Protein AF-A0A8C3U644-F1 (afdb_monomer_lite)

Secondary structure (DSSP, 8-state):
--HHHHHHHHHHHHHHHHHHHHHTHHHHHHHHHHHHHHTTSSSPPPTTTTHHHHHHHHHHHHHHHTT----------TTGGGS--------------TT--THHHHHHHHHH----------

Organism: Catharus ustulatus (NCBI:txid91951)

InterPro domains:
  IPR034595 NADH dehydrogenase [ubiquinone] 1 alpha subcomplex assembly factor 8 [PTHR34561] (7-67)

Foldseek 3Di:
DDVVVVVVVVVVVVVCVVVLCVQLVVLVVLLVVQQCVQVPDPDDRDPCSSVPSVVSSVVSSVCSVVPDPDDDDDDDDPPCVPVPDPPDDDPPPPPPPPPDDDPVVVVCCVVPVDDDDPPPDD

Structure (mmCIF, N/CA/C/O backbone):
data_AF-A0A8C3U644-F1
#
_entry.id   AF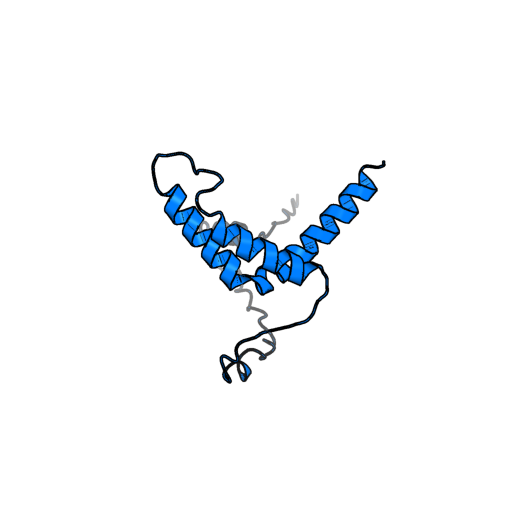-A0A8C3U644-F1
#
loop_
_atom_site.group_PDB
_atom_site.id
_atom_site.type_symbol
_atom_site.label_atom_id
_atom_site.label_alt_id
_atom_site.label_comp_id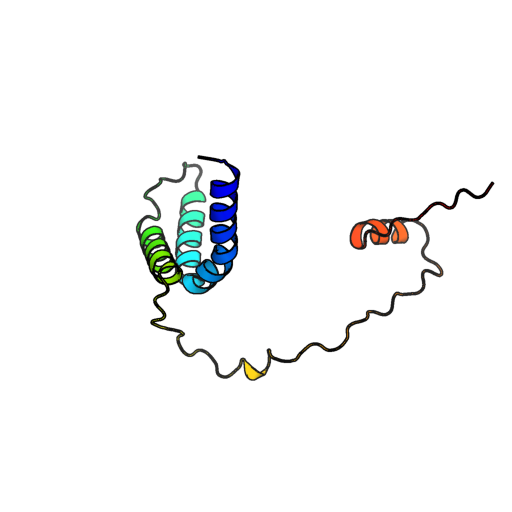
_atom_site.label_asym_id
_atom_site.label_entity_id
_atom_site.label_seq_id
_atom_site.pdbx_PDB_ins_code
_atom_site.Cartn_x
_atom_site.Cartn_y
_atom_site.Cartn_z
_atom_site.occupancy
_atom_site.B_iso_or_equiv
_atom_site.auth_seq_id
_atom_site.auth_comp_id
_atom_site.auth_asym_id
_atom_site.auth_atom_id
_atom_site.pdbx_PDB_model_num
ATOM 1 N N . MET A 1 1 ? 24.283 18.537 -3.659 1.00 54.62 1 MET A N 1
ATOM 2 C CA . MET A 1 1 ? 23.604 17.704 -4.685 1.00 54.62 1 MET A CA 1
ATOM 3 C C . MET A 1 1 ? 22.451 18.505 -5.274 1.00 54.62 1 MET A C 1
ATOM 5 O O . MET A 1 1 ? 21.667 19.041 -4.505 1.00 54.62 1 MET A O 1
ATOM 9 N N . SER A 1 2 ? 22.351 18.648 -6.598 1.00 74.75 2 SER A N 1
ATOM 10 C CA . SER A 1 2 ? 21.281 19.443 -7.219 1.00 74.75 2 SER A CA 1
ATOM 11 C C . SER A 1 2 ? 19.921 18.736 -7.106 1.00 74.75 2 SER A C 1
ATOM 13 O O . SER A 1 2 ? 19.795 17.544 -7.404 1.00 74.75 2 SER A O 1
ATOM 15 N N . GLY A 1 3 ? 18.881 19.471 -6.697 1.00 79.69 3 GLY A N 1
ATOM 16 C CA . GLY A 1 3 ? 17.524 18.929 -6.520 1.00 79.69 3 GLY A CA 1
ATOM 17 C C . GLY A 1 3 ? 16.939 18.296 -7.790 1.00 79.69 3 GLY A C 1
ATOM 18 O O . GLY A 1 3 ? 16.208 17.311 -7.712 1.00 79.69 3 GLY A O 1
ATOM 19 N N . ARG A 1 4 ? 17.353 18.773 -8.975 1.00 81.50 4 ARG A N 1
ATOM 20 C CA . ARG A 1 4 ? 16.973 18.208 -10.284 1.00 81.50 4 ARG A CA 1
ATOM 21 C C . ARG A 1 4 ? 17.331 16.724 -10.425 1.00 81.50 4 ARG A C 1
ATOM 23 O O . ARG A 1 4 ? 16.495 15.938 -10.861 1.00 81.50 4 ARG A O 1
ATOM 30 N N . GLY A 1 5 ? 18.532 16.313 -10.009 1.00 85.25 5 GLY A N 1
ATOM 31 C CA . GLY A 1 5 ? 18.955 14.909 -10.100 1.00 85.25 5 GLY A CA 1
ATOM 32 C C . GLY A 1 5 ? 18.186 13.984 -9.149 1.00 85.25 5 GLY A C 1
ATOM 33 O O . GLY A 1 5 ? 17.912 12.832 -9.483 1.00 85.25 5 GLY A O 1
ATOM 34 N N . VAL A 1 6 ? 17.796 14.488 -7.975 1.00 89.56 6 VAL A N 1
ATOM 35 C CA . VAL A 1 6 ? 16.956 13.754 -7.013 1.00 89.56 6 VAL A CA 1
ATOM 36 C C . VAL A 1 6 ? 15.538 13.581 -7.563 1.00 89.56 6 VAL A C 1
ATOM 38 O O . VAL A 1 6 ? 15.001 12.472 -7.528 1.00 89.56 6 VAL A O 1
ATOM 41 N N . TRP A 1 7 ? 14.968 14.642 -8.141 1.00 89.31 7 TRP A N 1
ATOM 42 C CA . TRP A 1 7 ? 13.610 14.635 -8.685 1.00 89.31 7 TRP A CA 1
ATOM 43 C C . TRP A 1 7 ? 13.446 13.670 -9.865 1.00 89.31 7 TRP A C 1
ATOM 45 O O . TRP A 1 7 ? 12.497 12.887 -9.893 1.00 89.31 7 TRP A O 1
ATOM 55 N N . LEU A 1 8 ? 14.404 13.643 -10.800 1.00 92.38 8 LEU A N 1
ATOM 56 C CA . LEU A 1 8 ? 14.368 12.710 -11.932 1.00 92.38 8 LEU A CA 1
ATOM 57 C C . LEU A 1 8 ? 14.397 11.243 -11.473 1.00 92.38 8 LEU A C 1
ATOM 59 O O . LEU A 1 8 ? 13.639 10.419 -11.989 1.00 92.38 8 LEU A O 1
ATOM 63 N N . ARG A 1 9 ? 15.210 10.916 -10.458 1.00 88.31 9 ARG A N 1
ATOM 64 C CA . ARG A 1 9 ? 15.259 9.560 -9.883 1.00 88.31 9 ARG A CA 1
ATOM 65 C C . ARG A 1 9 ? 13.968 9.189 -9.157 1.00 88.31 9 ARG A C 1
ATOM 67 O O . ARG A 1 9 ? 13.487 8.071 -9.328 1.00 88.31 9 ARG A O 1
ATOM 74 N N . ALA A 1 10 ? 13.398 10.105 -8.376 1.00 89.19 10 ALA A N 1
ATOM 75 C CA . ALA A 1 10 ? 12.114 9.886 -7.713 1.00 89.19 10 ALA A CA 1
ATOM 76 C C . ALA A 1 10 ? 10.998 9.636 -8.740 1.00 89.19 10 ALA A C 1
ATOM 78 O O . ALA A 1 10 ? 10.267 8.652 -8.635 1.00 89.19 10 ALA A O 1
ATOM 79 N N . ARG A 1 11 ? 10.937 10.454 -9.799 1.00 90.69 11 ARG A N 1
ATOM 80 C CA . ARG A 1 11 ? 9.966 10.298 -10.888 1.00 90.69 11 ARG A CA 1
ATOM 81 C C . ARG A 1 11 ? 10.119 8.963 -11.616 1.00 90.69 11 ARG A C 1
ATOM 83 O O . ARG A 1 11 ? 9.116 8.319 -11.909 1.00 90.69 11 ARG A O 1
ATOM 90 N N . ALA A 1 12 ? 11.347 8.515 -11.876 1.00 89.69 12 ALA A N 1
ATOM 91 C CA . ALA A 1 12 ? 11.587 7.212 -12.496 1.00 89.69 12 ALA A CA 1
ATOM 92 C C . ALA A 1 12 ? 11.062 6.044 -11.638 1.00 89.69 12 ALA A C 1
ATOM 94 O O . ALA A 1 12 ? 10.481 5.106 -12.180 1.00 89.69 12 ALA A O 1
ATOM 95 N N . ARG A 1 13 ? 11.211 6.113 -10.307 1.00 87.19 13 ARG A N 1
ATOM 96 C CA . ARG A 1 13 ? 10.653 5.110 -9.379 1.00 87.19 13 ARG A CA 1
ATOM 97 C C . ARG A 1 13 ? 9.126 5.130 -9.383 1.00 87.19 13 ARG A C 1
ATOM 99 O O . ARG A 1 13 ? 8.512 4.080 -9.539 1.00 87.19 13 ARG A O 1
ATOM 106 N N . LEU A 1 14 ? 8.522 6.319 -9.306 1.00 88.75 14 LEU A N 1
ATOM 107 C CA . LEU A 1 14 ? 7.064 6.482 -9.342 1.00 88.75 14 LEU A CA 1
ATOM 108 C C . LEU A 1 14 ? 6.444 5.933 -10.634 1.00 88.75 14 LEU A C 1
ATOM 110 O O . LEU A 1 14 ? 5.370 5.349 -10.586 1.00 88.75 14 LEU A O 1
ATOM 114 N N . ARG A 1 15 ? 7.131 6.041 -11.781 1.00 90.12 15 ARG A N 1
ATOM 115 C CA . ARG A 1 15 ? 6.650 5.459 -13.050 1.00 90.12 15 ARG A CA 1
ATOM 116 C C . ARG A 1 15 ? 6.634 3.927 -13.065 1.00 90.12 15 ARG A C 1
ATOM 118 O O . ARG A 1 15 ? 5.865 3.357 -13.826 1.00 90.12 15 ARG A O 1
ATOM 125 N N . ARG A 1 16 ? 7.473 3.264 -12.263 1.00 88.81 16 ARG A N 1
ATOM 126 C CA . ARG A 1 16 ? 7.544 1.790 -12.176 1.00 88.81 16 ARG A CA 1
ATOM 127 C C . ARG A 1 16 ? 6.589 1.211 -11.136 1.00 88.81 16 ARG A C 1
ATOM 129 O O . ARG A 1 16 ? 6.236 0.040 -11.220 1.00 88.81 16 ARG A O 1
ATOM 136 N N . PHE A 1 17 ? 6.168 2.032 -10.178 1.00 90.06 17 PHE A N 1
ATOM 137 C CA . PHE A 1 17 ? 5.337 1.610 -9.057 1.00 90.06 17 PHE A CA 1
ATOM 138 C C . PHE A 1 17 ? 4.018 0.933 -9.472 1.00 90.06 17 PHE A C 1
ATOM 140 O O . PHE A 1 17 ? 3.750 -0.132 -8.927 1.00 90.06 17 PHE A O 1
ATOM 147 N N . PRO A 1 18 ? 3.232 1.437 -10.450 1.00 92.31 18 PRO A N 1
ATOM 148 C CA . PRO A 1 18 ? 1.974 0.787 -10.828 1.00 92.31 18 PRO A CA 1
ATOM 149 C C . PRO A 1 18 ? 2.166 -0.643 -11.346 1.00 92.31 18 PRO A C 1
ATOM 151 O O . PRO A 1 18 ? 1.398 -1.530 -10.994 1.00 92.31 18 PRO A O 1
ATOM 154 N N . ALA A 1 19 ? 3.219 -0.882 -12.134 1.00 91.88 19 ALA A N 1
ATOM 155 C CA . ALA A 1 19 ? 3.531 -2.212 -12.652 1.00 91.88 19 ALA A CA 1
ATOM 156 C C . ALA A 1 19 ? 3.994 -3.165 -11.538 1.00 91.88 19 ALA A C 1
ATOM 158 O O . ALA A 1 19 ? 3.558 -4.311 -11.485 1.00 91.88 19 ALA A O 1
ATOM 159 N N . ALA A 1 20 ? 4.837 -2.683 -10.619 1.00 91.38 20 ALA A N 1
ATOM 160 C CA . ALA A 1 20 ? 5.270 -3.469 -9.465 1.00 91.38 20 ALA A CA 1
ATOM 161 C C . ALA A 1 20 ? 4.107 -3.783 -8.506 1.00 91.38 20 ALA A C 1
ATOM 163 O O . ALA A 1 20 ? 4.015 -4.896 -8.001 1.00 91.38 20 ALA A O 1
ATOM 164 N N . LEU A 1 21 ? 3.193 -2.831 -8.297 1.00 94.12 21 LEU A N 1
ATOM 165 C CA . LEU A 1 21 ? 1.995 -3.033 -7.485 1.00 94.12 21 LEU A CA 1
ATOM 166 C C . LEU A 1 21 ? 1.052 -4.059 -8.123 1.00 94.12 21 LEU A C 1
ATOM 168 O O . LEU A 1 21 ? 0.549 -4.925 -7.418 1.00 94.12 21 LEU A O 1
ATOM 172 N N . ALA A 1 22 ? 0.853 -3.999 -9.444 1.00 94.50 22 ALA A N 1
ATOM 173 C CA . ALA A 1 22 ? 0.044 -4.979 -10.168 1.00 94.50 22 ALA A CA 1
ATOM 174 C C . ALA A 1 22 ? 0.615 -6.404 -10.051 1.00 94.50 22 ALA A C 1
ATOM 176 O O . ALA A 1 22 ? -0.142 -7.347 -9.845 1.00 94.50 22 ALA A O 1
ATOM 177 N N . ALA A 1 23 ? 1.943 -6.560 -10.108 1.00 94.88 23 ALA A N 1
ATOM 178 C CA . ALA A 1 23 ? 2.607 -7.852 -9.907 1.00 94.88 23 ALA A CA 1
ATOM 179 C C . ALA A 1 23 ? 2.483 -8.394 -8.467 1.00 94.88 23 ALA A C 1
ATOM 181 O O . ALA A 1 23 ? 2.601 -9.596 -8.256 1.00 94.88 23 ALA A O 1
ATOM 182 N N . CYS A 1 24 ? 2.240 -7.519 -7.489 1.00 97.19 24 CYS A N 1
ATOM 183 C CA . CYS A 1 24 ? 2.100 -7.842 -6.067 1.00 97.19 24 CYS A CA 1
ATOM 184 C C . CYS A 1 24 ? 0.657 -7.672 -5.562 1.00 97.19 24 CYS A C 1
ATOM 186 O O . CYS A 1 24 ? 0.441 -7.375 -4.383 1.00 97.19 24 CYS A O 1
ATOM 188 N N . GLY A 1 25 ? -0.327 -7.795 -6.462 1.00 96.56 25 GLY A N 1
ATOM 189 C CA . GLY A 1 25 ? -1.727 -7.467 -6.192 1.00 96.56 25 GLY A CA 1
ATOM 190 C C . GLY A 1 25 ? -2.326 -8.243 -5.019 1.00 96.56 25 GLY A C 1
ATOM 191 O O . GLY A 1 25 ? -3.016 -7.652 -4.190 1.00 96.56 25 GLY A O 1
ATOM 192 N N . ASP A 1 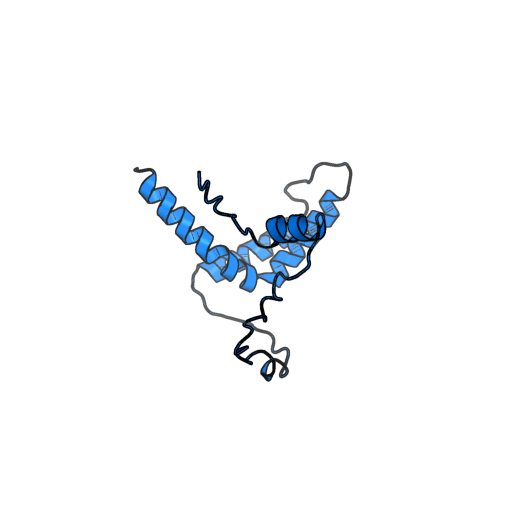26 ? -2.004 -9.529 -4.890 1.00 97.44 26 ASP A N 1
ATOM 193 C CA . ASP A 1 26 ? -2.542 -10.384 -3.826 1.00 97.44 26 ASP A CA 1
ATOM 194 C C . ASP A 1 26 ? -2.049 -9.954 -2.440 1.00 97.44 26 ASP A C 1
ATOM 196 O O . ASP A 1 26 ? -2.841 -9.781 -1.507 1.00 97.44 26 ASP A O 1
ATOM 200 N N . GLN A 1 27 ? -0.742 -9.711 -2.312 1.00 97.94 27 GLN A N 1
ATOM 201 C CA . GLN A 1 27 ? -0.120 -9.238 -1.076 1.00 97.94 27 GLN A CA 1
ATOM 202 C C . GLN A 1 27 ? -0.598 -7.821 -0.736 1.00 97.94 27 GLN A C 1
ATOM 204 O O . GLN A 1 27 ? -0.846 -7.510 0.429 1.00 97.94 27 GLN A O 1
ATOM 209 N N . ALA A 1 28 ? -0.778 -6.966 -1.749 1.00 97.31 28 ALA A N 1
ATOM 210 C CA . ALA A 1 28 ? -1.290 -5.612 -1.567 1.00 97.31 28 ALA A CA 1
ATOM 211 C C . ALA A 1 28 ? -2.739 -5.625 -1.064 1.00 97.31 28 ALA A C 1
ATOM 213 O O . ALA A 1 28 ? -3.083 -4.881 -0.144 1.00 97.31 28 ALA A O 1
ATOM 214 N N . ALA A 1 29 ? -3.576 -6.500 -1.625 1.00 97.94 29 ALA A N 1
ATOM 215 C CA . ALA A 1 29 ? -4.957 -6.669 -1.200 1.00 97.94 29 ALA A CA 1
ATOM 216 C C . ALA A 1 29 ? -5.050 -7.235 0.226 1.00 97.94 29 ALA A C 1
ATOM 218 O O . ALA A 1 29 ? -5.881 -6.772 1.005 1.00 97.94 29 ALA A O 1
ATOM 219 N N . ALA A 1 30 ? -4.196 -8.198 0.592 1.00 98.12 30 ALA A N 1
ATOM 220 C CA . ALA A 1 30 ? -4.131 -8.728 1.955 1.00 98.12 30 ALA A CA 1
ATOM 221 C C . ALA A 1 30 ? -3.770 -7.638 2.976 1.00 98.12 30 ALA A C 1
ATOM 223 O O . ALA A 1 30 ? -4.507 -7.440 3.943 1.00 98.12 30 ALA A O 1
ATOM 224 N N . TYR A 1 31 ? -2.712 -6.867 2.707 1.00 97.62 31 TYR A N 1
ATOM 225 C CA . TYR A 1 31 ? -2.314 -5.747 3.560 1.00 97.62 31 TYR A CA 1
ATOM 226 C C . TYR A 1 31 ? -3.417 -4.687 3.675 1.00 97.62 31 TYR A C 1
ATOM 228 O O . TYR A 1 31 ? -3.759 -4.267 4.779 1.00 97.62 31 TYR A O 1
ATOM 236 N N . GLY A 1 32 ? -4.037 -4.305 2.552 1.00 96.38 32 GLY A N 1
ATOM 237 C CA . GLY A 1 32 ? -5.142 -3.345 2.539 1.00 96.38 32 GLY A CA 1
ATOM 238 C C . GLY A 1 32 ? -6.354 -3.806 3.353 1.00 96.38 32 GLY A C 1
ATOM 239 O O . GLY A 1 32 ? -6.938 -3.000 4.075 1.00 96.38 32 GLY A O 1
ATOM 240 N N . ARG A 1 33 ? -6.703 -5.101 3.299 1.00 97.88 33 ARG A N 1
ATOM 241 C CA . ARG A 1 33 ? -7.776 -5.676 4.129 1.00 97.88 33 ARG A CA 1
ATOM 242 C C . ARG A 1 33 ? -7.443 -5.617 5.616 1.00 97.88 33 ARG A C 1
ATOM 244 O O . ARG A 1 33 ? -8.304 -5.207 6.389 1.00 97.88 33 ARG A O 1
ATOM 251 N N . CYS A 1 34 ? -6.219 -5.980 6.007 1.00 97.38 34 CYS A N 1
ATOM 252 C CA . CYS A 1 34 ? -5.798 -5.880 7.404 1.00 97.38 34 CYS A CA 1
ATOM 253 C C . CYS A 1 34 ? -5.871 -4.429 7.899 1.00 97.38 34 CYS A C 1
ATOM 255 O O . CYS A 1 34 ? -6.484 -4.162 8.928 1.00 97.38 34 CYS A O 1
ATOM 257 N N . VAL A 1 35 ? -5.323 -3.477 7.134 1.00 96.25 35 VAL A N 1
ATOM 258 C CA . VAL A 1 35 ? -5.333 -2.052 7.502 1.00 96.25 35 VAL A CA 1
ATOM 259 C C . VAL A 1 35 ? -6.758 -1.522 7.624 1.00 96.25 35 VAL A C 1
ATOM 261 O O . VAL A 1 35 ? -7.068 -0.847 8.600 1.00 96.25 35 VAL A O 1
ATOM 264 N N . ALA A 1 36 ? -7.636 -1.848 6.672 1.00 95.50 36 ALA A N 1
ATOM 265 C CA . ALA A 1 36 ? -9.035 -1.434 6.721 1.00 95.50 36 ALA A CA 1
ATOM 266 C C . ALA A 1 36 ? -9.758 -1.998 7.955 1.00 95.50 36 ALA A C 1
ATOM 268 O O . ALA A 1 36 ? -10.504 -1.272 8.606 1.00 95.50 36 ALA A O 1
ATOM 269 N N . ALA A 1 37 ? -9.509 -3.265 8.305 1.00 94.25 37 ALA A N 1
ATOM 270 C CA . ALA A 1 37 ? -10.076 -3.883 9.500 1.00 94.25 37 ALA A CA 1
ATOM 271 C C . ALA A 1 37 ? -9.522 -3.258 10.792 1.00 94.25 37 ALA A C 1
ATOM 273 O O . ALA A 1 37 ? -10.284 -2.947 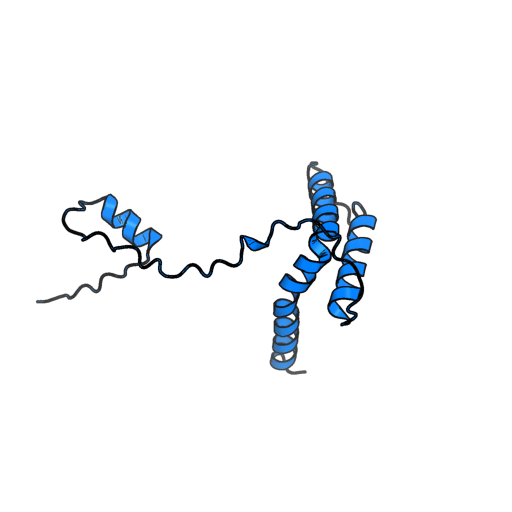11.704 1.00 94.25 37 ALA A O 1
ATOM 274 N N . ALA A 1 38 ? -8.211 -3.023 10.861 1.00 91.81 38 ALA A N 1
ATOM 275 C CA . ALA A 1 38 ? -7.550 -2.444 12.027 1.00 91.81 38 ALA A CA 1
ATOM 276 C C . ALA A 1 38 ? -7.903 -0.959 12.239 1.00 91.81 38 ALA A C 1
ATOM 278 O O . ALA A 1 38 ? -7.950 -0.499 13.377 1.00 91.81 38 ALA A O 1
ATOM 279 N N . ALA A 1 39 ? -8.191 -0.224 11.162 1.00 92.44 39 ALA A N 1
ATOM 280 C CA . ALA A 1 39 ? -8.612 1.176 11.200 1.00 92.44 39 ALA A CA 1
ATOM 281 C C . ALA A 1 39 ? -10.135 1.367 11.362 1.00 92.44 39 ALA A C 1
ATOM 283 O O . ALA A 1 39 ? -10.598 2.502 11.428 1.00 92.44 39 ALA A O 1
ATOM 284 N N . ALA A 1 40 ? -10.929 0.291 11.417 1.00 90.31 40 ALA A N 1
ATOM 285 C CA . ALA A 1 40 ? -12.385 0.385 11.568 1.00 90.31 40 ALA A CA 1
ATOM 286 C C . ALA A 1 40 ? -12.828 0.825 12.979 1.00 90.31 40 ALA A C 1
ATOM 288 O O . ALA A 1 40 ? -13.989 1.181 13.183 1.00 90.31 40 ALA A O 1
ATOM 289 N N . GLY A 1 41 ? -11.926 0.770 13.964 1.00 86.06 41 GLY A N 1
ATOM 290 C CA . GLY A 1 41 ? -12.193 1.175 15.341 1.00 86.06 41 GLY A CA 1
ATOM 291 C C . GLY A 1 41 ? -11.896 2.655 15.620 1.00 86.06 41 GLY A C 1
ATOM 292 O O . GLY A 1 41 ? -11.245 3.325 14.827 1.00 86.06 41 GLY A O 1
ATOM 293 N N . PRO A 1 42 ? -12.313 3.172 16.792 1.00 83.25 42 PRO A N 1
ATOM 294 C CA . PRO A 1 42 ? -11.989 4.534 17.232 1.00 83.25 42 PRO A CA 1
ATOM 295 C C . PRO A 1 42 ? -10.525 4.694 17.681 1.00 83.25 42 PRO A C 1
ATOM 297 O O . PRO A 1 42 ? -10.091 5.801 17.992 1.00 83.25 42 PRO A O 1
ATOM 300 N N . ALA A 1 43 ? -9.784 3.589 17.786 1.00 84.44 43 ALA A N 1
ATOM 301 C CA . ALA A 1 43 ? -8.390 3.583 18.193 1.00 84.44 43 ALA A CA 1
ATOM 302 C C . ALA A 1 43 ? -7.469 3.883 17.003 1.00 84.44 43 ALA A C 1
ATOM 304 O O . ALA A 1 43 ? -7.709 3.431 15.887 1.00 84.44 43 ALA A O 1
ATOM 305 N N . GLU A 1 44 ? -6.383 4.606 17.274 1.00 87.50 44 GLU A N 1
ATOM 306 C CA . GLU A 1 44 ? -5.339 4.883 16.288 1.00 87.50 44 GLU A CA 1
ATOM 307 C C . GLU A 1 44 ? -4.701 3.583 15.775 1.00 87.50 44 GLU A C 1
ATOM 309 O O . GLU A 1 44 ? -4.416 2.660 16.551 1.00 87.50 44 GLU A O 1
ATOM 314 N N . LEU A 1 45 ? -4.422 3.531 14.470 1.00 91.19 45 LEU A N 1
ATOM 315 C CA . LEU A 1 45 ? -3.816 2.364 13.845 1.00 91.19 45 LEU A CA 1
ATOM 316 C C . LEU A 1 45 ? -2.393 2.159 14.379 1.00 91.19 45 LEU A C 1
ATOM 318 O O . LEU A 1 45 ? -1.488 2.976 14.192 1.00 91.19 45 LEU A O 1
ATOM 322 N N . ARG A 1 46 ? -2.161 1.016 15.025 1.00 90.44 46 ARG A N 1
ATOM 323 C CA . ARG A 1 46 ? -0.827 0.646 15.506 1.00 90.44 46 ARG A CA 1
ATOM 324 C C . ARG A 1 46 ? 0.053 0.226 14.328 1.00 90.44 46 ARG A C 1
ATOM 326 O O . ARG A 1 46 ? -0.364 -0.545 13.469 1.00 90.44 46 ARG A O 1
ATOM 333 N N . ARG A 1 47 ? 1.301 0.708 14.309 1.00 87.12 47 ARG A N 1
ATOM 334 C CA . ARG A 1 47 ? 2.281 0.467 13.230 1.00 87.12 47 ARG A CA 1
ATOM 335 C C . ARG A 1 47 ? 2.494 -1.020 12.924 1.00 87.12 47 ARG A C 1
ATOM 337 O O . ARG A 1 47 ? 2.799 -1.385 11.796 1.00 87.12 47 ARG A O 1
ATOM 344 N N . ASP A 1 48 ? 2.410 -1.851 13.946 1.00 93.31 48 ASP A N 1
ATOM 345 C CA . ASP A 1 48 ? 2.694 -3.281 13.945 1.00 93.31 48 ASP A CA 1
ATOM 346 C C . ASP A 1 48 ? 1.446 -4.162 13.782 1.00 93.31 48 ASP A C 1
ATOM 348 O O . ASP A 1 48 ? 1.591 -5.373 13.659 1.00 93.31 48 ASP A O 1
ATOM 352 N N . ALA A 1 49 ? 0.243 -3.580 13.697 1.00 94.19 49 ALA A N 1
ATOM 353 C CA . ALA A 1 49 ? -1.012 -4.335 13.601 1.00 94.19 49 ALA A CA 1
ATOM 354 C C . ALA A 1 49 ? -1.109 -5.239 12.357 1.00 94.19 49 ALA A C 1
ATOM 356 O O . ALA A 1 49 ? -1.728 -6.292 12.426 1.00 94.19 49 ALA A O 1
ATOM 357 N N . CYS A 1 50 ? -0.490 -4.838 11.243 1.00 96.62 50 CYS A N 1
ATOM 358 C CA . CYS A 1 50 ? -0.500 -5.563 9.963 1.00 96.62 50 CYS A CA 1
ATOM 359 C C . CYS A 1 50 ? 0.925 -5.874 9.489 1.00 96.62 50 CYS A C 1
ATOM 361 O O . CYS A 1 50 ? 1.277 -5.677 8.320 1.00 96.62 50 CYS A O 1
ATOM 363 N N . LEU A 1 51 ? 1.803 -6.215 10.438 1.00 97.19 51 LEU A N 1
ATOM 364 C CA . LEU A 1 51 ? 3.231 -6.357 10.173 1.00 97.19 51 LEU A CA 1
ATOM 365 C C . LEU A 1 51 ? 3.526 -7.530 9.229 1.00 97.19 51 LEU A C 1
ATOM 367 O O . LEU A 1 51 ? 4.403 -7.399 8.375 1.00 97.19 51 LEU A O 1
ATOM 371 N N . GLU A 1 52 ? 2.807 -8.644 9.356 1.00 97.31 52 GLU A N 1
ATOM 372 C CA . GLU A 1 52 ? 3.021 -9.836 8.529 1.00 97.31 52 GLU A CA 1
ATOM 373 C C . GLU A 1 52 ? 2.637 -9.584 7.066 1.00 97.31 52 GLU A C 1
ATOM 375 O O . GLU A 1 52 ? 3.442 -9.813 6.158 1.00 97.31 52 GLU A O 1
ATOM 380 N N . GLU A 1 53 ? 1.458 -9.008 6.817 1.00 97.94 53 GLU A N 1
ATOM 381 C CA . GLU A 1 53 ? 1.006 -8.669 5.467 1.00 97.94 53 GLU A CA 1
ATOM 382 C C . GLU A 1 53 ? 1.906 -7.607 4.830 1.00 97.94 53 GLU A C 1
ATOM 384 O O . GLU A 1 53 ? 2.214 -7.666 3.635 1.00 97.94 53 GLU A O 1
ATOM 389 N N . PHE A 1 54 ? 2.384 -6.654 5.635 1.00 97.06 54 PHE A N 1
ATOM 390 C CA . PHE A 1 54 ? 3.342 -5.657 5.178 1.00 97.06 54 PHE A CA 1
ATOM 391 C C . PHE A 1 54 ? 4.681 -6.286 4.770 1.00 97.06 54 PHE A C 1
ATOM 393 O O . PHE A 1 54 ? 5.257 -5.894 3.750 1.00 97.06 54 PHE A O 1
ATOM 400 N N . GLN A 1 55 ? 5.188 -7.259 5.534 1.00 97.69 55 GLN A N 1
ATOM 401 C CA . GLN A 1 55 ? 6.426 -7.966 5.196 1.00 97.69 55 GLN A CA 1
ATOM 402 C C . GLN A 1 55 ? 6.283 -8.731 3.877 1.00 97.69 55 GLN A C 1
ATOM 404 O O . GLN A 1 55 ? 7.118 -8.543 2.987 1.00 97.69 55 GLN A O 1
ATOM 409 N N . ALA A 1 56 ? 5.189 -9.479 3.705 1.00 97.50 56 ALA A N 1
ATOM 410 C CA . ALA A 1 56 ? 4.900 -10.202 2.468 1.00 97.50 56 ALA A CA 1
ATOM 411 C C . ALA A 1 56 ? 4.825 -9.262 1.248 1.00 97.50 56 ALA A C 1
ATOM 413 O O . ALA A 1 56 ? 5.403 -9.537 0.188 1.00 97.50 56 ALA A O 1
ATOM 414 N N . LEU A 1 57 ? 4.164 -8.109 1.401 1.00 96.69 57 LEU A N 1
ATOM 415 C CA . LEU A 1 57 ? 4.085 -7.086 0.360 1.00 96.69 57 LEU A CA 1
ATOM 416 C C . LEU A 1 57 ? 5.465 -6.503 0.029 1.00 96.69 57 LEU A C 1
ATOM 418 O O . LEU A 1 57 ? 5.844 -6.409 -1.142 1.00 96.69 57 LEU A O 1
ATOM 422 N N . ARG A 1 58 ? 6.248 -6.146 1.050 1.00 95.62 58 ARG A N 1
ATOM 423 C CA . ARG A 1 58 ? 7.597 -5.587 0.894 1.00 95.62 58 ARG A CA 1
ATOM 424 C C . ARG A 1 58 ? 8.535 -6.556 0.173 1.00 95.62 58 ARG A C 1
ATOM 426 O O . ARG A 1 58 ? 9.293 -6.130 -0.697 1.00 95.62 58 ARG A O 1
ATOM 433 N N . GLU A 1 59 ? 8.480 -7.840 0.507 1.00 96.56 59 GLU A N 1
ATOM 434 C CA . GLU A 1 59 ? 9.272 -8.885 -0.150 1.00 96.56 59 GLU A CA 1
ATOM 435 C C . GLU A 1 59 ? 8.873 -9.080 -1.612 1.00 96.56 59 GLU A C 1
ATOM 437 O O . GLU A 1 59 ? 9.731 -9.266 -2.479 1.00 96.56 59 GLU A O 1
ATOM 442 N N . CYS A 1 60 ? 7.578 -8.991 -1.924 1.00 96.00 60 CYS A N 1
ATOM 443 C CA . CYS A 1 60 ? 7.128 -8.973 -3.310 1.00 96.00 60 CYS A CA 1
ATOM 444 C C . CYS A 1 60 ? 7.698 -7.765 -4.075 1.00 96.00 60 CYS A C 1
ATOM 446 O O . CYS A 1 60 ? 8.314 -7.944 -5.126 1.00 96.00 60 CYS A O 1
ATOM 448 N N . PHE A 1 61 ? 7.612 -6.553 -3.514 1.00 93.75 61 PHE A N 1
ATOM 449 C CA . PHE A 1 61 ? 8.191 -5.354 -4.132 1.00 93.75 61 PHE A CA 1
ATOM 450 C C . PHE A 1 61 ? 9.708 -5.449 -4.317 1.00 93.75 61 PHE A C 1
ATOM 452 O O . PHE A 1 61 ? 10.221 -5.030 -5.357 1.00 93.75 61 PHE A O 1
ATOM 459 N N . ALA A 1 62 ? 10.430 -6.004 -3.340 1.00 92.56 62 ALA A N 1
ATOM 460 C CA . ALA A 1 62 ? 11.872 -6.210 -3.435 1.00 92.56 62 ALA A CA 1
ATOM 461 C C . ALA A 1 62 ? 12.226 -7.116 -4.624 1.00 92.56 62 ALA A C 1
ATOM 463 O O . ALA A 1 62 ? 13.130 -6.787 -5.395 1.00 92.56 62 ALA A O 1
ATOM 464 N N . ARG A 1 63 ? 11.466 -8.199 -4.835 1.00 91.88 63 ARG A N 1
ATOM 465 C CA . ARG A 1 63 ? 11.623 -9.092 -5.995 1.00 91.88 63 ARG A CA 1
ATOM 466 C C . ARG A 1 63 ? 11.261 -8.394 -7.309 1.00 91.88 63 ARG A C 1
ATOM 468 O O . ARG A 1 63 ? 12.083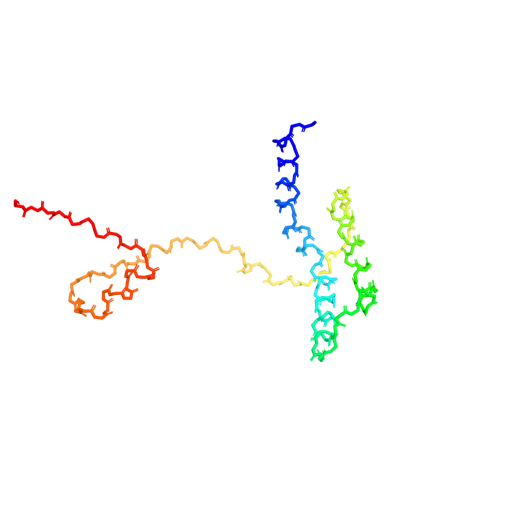 -8.365 -8.224 1.00 91.88 63 ARG A O 1
ATOM 475 N N . ALA A 1 64 ? 10.095 -7.749 -7.369 1.00 89.56 64 ALA A N 1
ATOM 476 C CA . ALA A 1 64 ? 9.598 -7.056 -8.561 1.00 89.56 64 ALA A CA 1
ATOM 477 C C . ALA A 1 64 ? 10.508 -5.896 -9.013 1.00 89.56 64 ALA A C 1
ATOM 479 O O . ALA A 1 64 ? 10.609 -5.605 -10.205 1.00 89.56 64 ALA A O 1
ATOM 480 N N . CYS A 1 65 ? 11.203 -5.238 -8.078 1.00 83.50 65 CYS A N 1
ATOM 481 C CA . CYS A 1 65 ? 12.119 -4.135 -8.381 1.00 83.50 65 CYS A CA 1
ATOM 482 C C . CYS A 1 65 ? 13.553 -4.584 -8.700 1.00 83.50 65 CYS A C 1
ATOM 484 O O . CYS A 1 65 ? 14.285 -3.818 -9.328 1.00 83.50 65 CYS A O 1
ATOM 486 N N . SER A 1 66 ? 13.962 -5.790 -8.289 1.00 79.50 66 SER A N 1
ATOM 487 C CA . SER A 1 66 ? 15.336 -6.292 -8.471 1.00 79.50 66 SER A CA 1
ATOM 488 C C . SER A 1 66 ? 15.580 -6.959 -9.832 1.00 79.50 66 SER A C 1
ATOM 490 O O . SER A 1 66 ? 16.660 -7.485 -10.068 1.00 79.50 66 SER A O 1
ATOM 492 N N . GLY A 1 67 ? 14.604 -6.936 -10.749 1.00 64.19 67 GLY A N 1
ATOM 493 C CA . GLY A 1 67 ? 14.756 -7.500 -12.098 1.00 64.19 67 GLY A CA 1
ATOM 494 C C . GLY A 1 67 ? 14.780 -9.033 -12.150 1.00 64.19 67 GLY A C 1
ATOM 495 O O . GLY A 1 67 ? 15.073 -9.601 -13.197 1.00 64.19 67 GLY A O 1
ATOM 496 N N . GLY A 1 68 ? 14.453 -9.708 -11.045 1.00 52.12 68 GLY A N 1
ATOM 497 C CA . GLY A 1 68 ? 14.344 -11.160 -10.976 1.00 52.12 68 GLY A CA 1
ATOM 498 C C . GLY A 1 68 ? 12.998 -11.629 -11.508 1.00 52.12 68 GLY A C 1
ATOM 499 O O . GLY A 1 68 ? 12.050 -11.806 -10.748 1.00 52.12 68 GLY A O 1
ATOM 500 N N . SER A 1 69 ? 12.916 -11.841 -12.818 1.00 55.19 69 SER A N 1
ATOM 501 C CA . SER A 1 69 ? 11.900 -12.694 -13.426 1.00 55.19 69 SER A CA 1
ATOM 502 C C . SER A 1 69 ? 12.005 -14.099 -12.829 1.00 55.19 69 SER A C 1
ATOM 504 O O . SER A 1 69 ? 12.857 -14.883 -13.245 1.00 55.19 69 SER A O 1
ATOM 506 N N . SER A 1 70 ? 11.176 -14.428 -11.841 1.00 50.75 70 SER A N 1
ATOM 507 C CA . SER A 1 70 ? 10.895 -15.817 -11.473 1.00 50.75 70 SER A CA 1
ATOM 508 C C . SER A 1 70 ? 9.645 -15.927 -10.610 1.00 50.75 70 SER A C 1
ATOM 510 O O . SER A 1 70 ? 9.691 -15.638 -9.419 1.00 50.75 70 SER A O 1
ATOM 512 N N . GLN A 1 71 ? 8.604 -16.456 -11.265 1.00 41.66 71 GLN A N 1
ATOM 513 C CA . GLN A 1 71 ? 7.521 -17.290 -10.725 1.00 41.66 71 GLN A CA 1
ATOM 514 C C . GLN A 1 71 ? 6.481 -16.543 -9.870 1.00 41.66 71 GLN A C 1
ATOM 516 O O . GLN A 1 71 ? 6.821 -15.823 -8.946 1.00 41.66 71 GLN A O 1
ATOM 521 N N . SER A 1 72 ? 5.178 -16.644 -10.107 1.00 45.81 72 SER A N 1
ATOM 522 C CA . SER A 1 72 ? 4.382 -17.612 -10.858 1.00 45.81 72 SER A CA 1
ATOM 523 C C . SER A 1 72 ? 3.047 -16.941 -11.185 1.00 45.81 72 SER A C 1
ATOM 525 O O . SER A 1 72 ? 2.336 -16.491 -10.295 1.00 45.81 72 SER A O 1
ATOM 527 N N . THR A 1 73 ? 2.681 -16.882 -12.460 1.00 42.22 73 THR A N 1
ATOM 528 C CA . THR A 1 73 ? 1.267 -16.826 -12.831 1.00 42.22 73 THR A CA 1
ATOM 529 C C . THR A 1 73 ? 0.687 -18.202 -12.506 1.00 42.22 73 THR A C 1
ATOM 531 O O . THR A 1 73 ? 1.103 -19.161 -13.164 1.00 42.22 73 THR A O 1
ATOM 534 N N . PRO A 1 74 ? -0.217 -18.375 -11.523 1.00 44.53 74 PRO A N 1
ATOM 535 C CA . PRO A 1 74 ? -1.080 -19.532 -11.579 1.00 44.53 74 PRO A CA 1
ATOM 536 C C . PRO A 1 74 ? -1.924 -19.363 -12.837 1.00 44.53 74 PRO A C 1
ATOM 538 O O . PRO A 1 74 ? -2.576 -18.344 -13.068 1.00 44.53 74 PRO A O 1
ATOM 541 N N . GLU A 1 75 ? -1.804 -20.364 -13.685 1.00 41.66 75 GLU A N 1
ATOM 542 C CA . GLU A 1 75 ? -2.694 -20.665 -14.778 1.00 41.66 75 GLU A CA 1
ATOM 543 C C . GLU A 1 75 ? -4.148 -20.573 -14.286 1.00 41.66 75 GLU A C 1
ATOM 545 O O . GLU A 1 75 ? -4.694 -21.494 -13.688 1.00 41.66 75 GLU A O 1
ATOM 550 N N . VAL A 1 76 ? -4.777 -19.419 -14.497 1.00 44.50 76 VAL A N 1
ATOM 551 C CA . VAL A 1 76 ? -6.226 -19.278 -14.436 1.00 44.50 76 VAL A CA 1
ATOM 552 C C . VAL A 1 76 ? -6.646 -18.678 -15.765 1.00 44.50 76 VAL A C 1
ATOM 554 O O . VAL A 1 76 ? -6.587 -17.474 -15.999 1.00 44.50 76 VAL A O 1
ATOM 557 N N . THR A 1 77 ? -7.112 -19.588 -16.619 1.00 47.16 77 THR A N 1
ATOM 558 C CA . THR A 1 77 ? -8.030 -19.373 -17.744 1.00 47.16 77 THR A CA 1
ATOM 559 C C . THR A 1 77 ? -7.411 -18.721 -18.990 1.00 47.16 77 THR A C 1
ATOM 561 O O . THR A 1 77 ? -7.297 -17.508 -19.122 1.00 47.16 77 THR A O 1
ATOM 564 N N . SER A 1 78 ? -7.092 -19.462 -20.054 1.00 50.00 78 SER A N 1
ATOM 565 C CA . SER A 1 78 ? -8.027 -20.279 -20.859 1.00 50.00 78 SER A CA 1
ATOM 566 C C . SER A 1 78 ? -9.352 -19.578 -21.256 1.00 50.00 78 SER A C 1
ATOM 568 O O . SER A 1 78 ? -10.168 -20.149 -21.966 1.00 50.00 78 SER A O 1
ATOM 570 N N . LEU A 1 79 ? -9.555 -18.302 -20.885 1.00 47.84 79 LEU A N 1
ATOM 571 C CA . LEU A 1 79 ? -10.705 -17.474 -21.293 1.00 47.84 79 LEU A CA 1
ATOM 572 C C 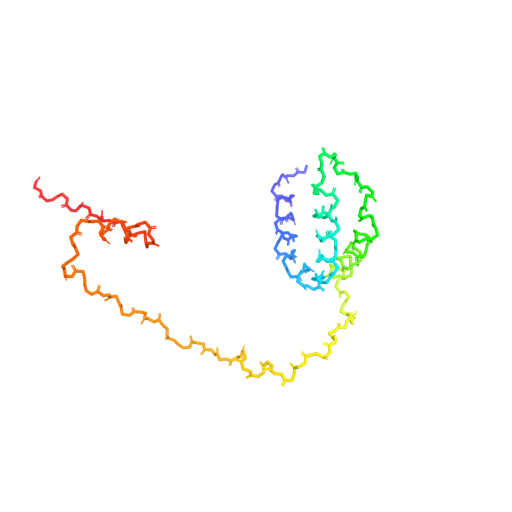. LEU A 1 79 ? -10.320 -16.068 -21.793 1.00 47.84 79 LEU A C 1
ATOM 574 O O . LEU A 1 79 ? -11.175 -15.345 -22.297 1.00 47.84 79 LEU A O 1
ATOM 578 N N . SER A 1 80 ? -9.044 -15.674 -21.752 1.00 48.81 80 SER A N 1
ATOM 579 C CA . SER A 1 80 ? -8.632 -14.314 -22.155 1.00 48.81 80 SER A CA 1
ATOM 580 C C . SER A 1 80 ? -8.384 -14.119 -23.660 1.00 48.81 80 SER A C 1
ATOM 582 O O . SER A 1 80 ? -8.018 -13.023 -24.081 1.00 48.81 80 SER A O 1
ATOM 584 N N . LEU A 1 81 ? -8.681 -15.118 -24.503 1.00 47.44 81 LEU A N 1
ATOM 585 C CA . LEU A 1 81 ? -8.777 -14.927 -25.962 1.00 47.44 81 LEU A CA 1
ATOM 586 C C . LEU A 1 81 ? -9.920 -13.969 -26.377 1.00 47.44 81 LEU A C 1
ATOM 588 O O . LEU A 1 81 ? -10.027 -13.631 -27.550 1.00 47.44 81 LEU A O 1
ATOM 592 N N . TRP A 1 82 ? -10.724 -13.467 -25.431 1.00 48.28 82 TRP A N 1
ATOM 593 C CA . TRP A 1 82 ? -11.762 -12.454 -25.669 1.00 48.28 82 TRP A CA 1
ATOM 594 C C . TRP A 1 82 ? -11.380 -11.021 -25.259 1.00 48.28 82 TRP A C 1
ATOM 596 O O . TRP A 1 82 ? -12.198 -10.120 -25.419 1.00 48.28 82 TRP A O 1
ATOM 606 N N . VAL A 1 83 ? -10.159 -10.760 -24.770 1.00 52.47 83 VAL A N 1
ATOM 607 C CA . VAL A 1 83 ? -9.724 -9.387 -24.404 1.00 52.47 83 VAL A CA 1
ATOM 608 C C . VAL A 1 83 ? -8.540 -8.915 -25.256 1.00 52.47 83 VAL A C 1
ATOM 610 O O . VAL A 1 83 ? -7.703 -8.127 -24.837 1.00 52.47 83 VAL A O 1
ATOM 613 N N . LEU A 1 84 ? -8.485 -9.379 -26.504 1.00 48.53 84 LEU A N 1
ATOM 614 C CA . LEU A 1 84 ? -7.734 -8.737 -27.585 1.00 48.53 84 LEU A CA 1
ATOM 615 C C . LEU A 1 84 ? -8.651 -8.518 -28.795 1.00 48.53 84 LEU A C 1
ATOM 617 O O . LEU A 1 84 ? -8.315 -8.849 -29.926 1.00 48.53 84 LEU A O 1
ATOM 621 N N . THR A 1 85 ? -9.819 -7.913 -28.576 1.00 47.22 85 THR A N 1
ATOM 622 C CA . THR A 1 85 ? -10.428 -7.104 -29.636 1.00 47.22 85 THR A CA 1
ATOM 623 C C . THR A 1 85 ? -9.812 -5.709 -29.576 1.00 47.22 85 THR A C 1
ATOM 625 O O . THR A 1 85 ? -10.053 -4.993 -28.597 1.00 47.22 85 THR A O 1
ATOM 628 N N . PRO A 1 86 ? -9.055 -5.265 -30.593 1.00 41.75 86 PRO A N 1
ATOM 629 C CA . PRO A 1 86 ? -8.847 -3.843 -30.777 1.00 41.75 86 PRO A CA 1
ATOM 630 C C . PRO A 1 86 ? -10.233 -3.255 -31.039 1.00 41.75 86 PRO A C 1
ATOM 632 O O . PRO A 1 86 ? -10.870 -3.575 -32.044 1.00 41.75 86 PRO A O 1
ATOM 635 N N . ARG A 1 87 ? -10.741 -2.428 -30.123 1.00 40.75 87 ARG A N 1
ATOM 636 C CA . ARG A 1 87 ? -11.944 -1.643 -30.390 1.00 40.75 87 ARG A CA 1
ATOM 637 C C . ARG A 1 87 ? -11.575 -0.559 -31.399 1.00 40.75 87 ARG A C 1
ATOM 639 O O . ARG A 1 87 ? -11.257 0.572 -31.046 1.00 40.75 87 ARG A O 1
ATOM 646 N N . GLN A 1 88 ? -11.572 -0.968 -32.664 1.00 43.62 88 GLN A N 1
ATOM 647 C CA . GLN A 1 88 ? -11.830 -0.121 -33.816 1.00 43.62 88 GLN A CA 1
ATOM 648 C C . GLN A 1 88 ? -12.980 0.835 -33.483 1.00 43.62 88 GLN A C 1
ATOM 650 O O . GLN A 1 88 ? -14.007 0.402 -32.964 1.00 43.62 88 GLN A O 1
ATOM 655 N N . GLY A 1 89 ? -12.776 2.119 -33.775 1.00 48.72 89 GLY A N 1
ATOM 656 C CA . GLY A 1 89 ? -13.827 3.112 -33.985 1.00 48.72 89 GLY A CA 1
ATOM 657 C C . GLY A 1 89 ? -14.920 3.209 -32.920 1.00 48.72 89 GLY A C 1
ATOM 658 O O . GLY A 1 89 ? -15.951 2.548 -32.999 1.00 48.72 89 GLY A O 1
ATOM 659 N N . GLN A 1 90 ? -14.789 4.171 -32.008 1.00 39.84 90 GLN A N 1
ATOM 660 C CA . GLN A 1 90 ? -15.983 4.840 -31.493 1.00 39.84 90 GLN A CA 1
ATOM 661 C C . GLN A 1 90 ? -15.794 6.353 -31.571 1.00 39.84 90 GLN A C 1
ATOM 663 O O . GLN A 1 90 ? -15.646 7.057 -30.579 1.00 39.84 90 GLN A O 1
ATOM 668 N N . SER A 1 91 ? -15.788 6.848 -32.810 1.00 44.19 91 SER A N 1
ATOM 669 C CA . SER A 1 91 ? -16.339 8.161 -33.122 1.00 44.19 91 SER A CA 1
ATOM 670 C C . SER A 1 91 ? -17.816 8.121 -32.733 1.00 44.19 91 SER A C 1
ATOM 672 O O . SER A 1 91 ? -18.654 7.616 -33.482 1.00 44.19 91 SER A O 1
ATOM 674 N N . HIS A 1 92 ? -18.131 8.567 -31.520 1.00 47.06 92 HIS A N 1
ATOM 675 C CA . HIS A 1 92 ? -19.515 8.831 -31.155 1.00 47.06 92 HIS A CA 1
ATOM 676 C C . HIS A 1 92 ? -20.061 9.883 -32.131 1.00 47.06 92 HIS A C 1
ATOM 678 O O . HIS A 1 92 ? -19.389 10.897 -32.342 1.00 47.06 92 HIS A O 1
ATOM 684 N N . PRO A 1 93 ? -21.239 9.678 -32.746 1.00 44.72 93 PRO A N 1
ATOM 685 C CA . PRO A 1 93 ? -21.890 10.757 -33.465 1.00 44.72 93 PRO A CA 1
ATOM 686 C C . PRO A 1 93 ? -22.168 11.870 -32.453 1.00 44.72 93 PRO A C 1
ATOM 688 O O . PRO A 1 93 ? -22.891 11.663 -31.479 1.00 44.72 93 PRO A O 1
ATOM 691 N N . VAL A 1 94 ? -21.546 13.033 -32.654 1.00 56.56 94 VAL A N 1
ATOM 692 C CA . VAL A 1 94 ? -21.908 14.253 -31.931 1.00 56.56 94 VAL A CA 1
ATOM 693 C C . VAL A 1 94 ? -23.373 14.518 -32.285 1.00 56.56 94 VAL A C 1
ATOM 695 O O . VAL A 1 94 ? -23.666 14.705 -33.469 1.00 56.56 94 VAL A O 1
ATOM 698 N N . PRO A 1 95 ? -24.319 14.473 -31.330 1.00 55.75 95 PRO A N 1
ATOM 699 C CA . PRO A 1 95 ? -25.691 14.827 -31.643 1.00 55.75 95 PRO A CA 1
ATOM 700 C C . PRO A 1 95 ? -25.706 16.299 -32.083 1.00 55.75 95 PRO A C 1
ATOM 702 O O . PRO A 1 95 ? -25.077 17.130 -31.420 1.00 55.75 95 PRO A O 1
ATOM 705 N N . PRO A 1 96 ? -26.380 16.652 -33.190 1.00 53.03 96 PRO A N 1
ATOM 706 C CA . PRO A 1 96 ? -26.497 18.046 -33.585 1.00 53.03 96 PRO A CA 1
ATOM 707 C C . PRO A 1 96 ? -27.153 18.833 -32.444 1.00 53.03 96 PRO A C 1
ATOM 709 O O . PRO A 1 96 ? -28.206 18.448 -31.936 1.00 53.03 96 PRO A O 1
ATOM 712 N N . LEU A 1 97 ? -26.528 19.946 -32.046 1.00 55.03 97 LEU A N 1
ATOM 713 C CA . LEU A 1 97 ? -26.997 20.894 -31.020 1.00 55.03 97 LEU A CA 1
ATOM 714 C C . LEU A 1 97 ? -28.264 21.666 -31.453 1.00 55.03 97 LEU A C 1
ATOM 716 O O . LEU A 1 97 ? -28.481 22.804 -31.045 1.00 55.03 97 LEU A O 1
ATOM 720 N N . GLN A 1 98 ? -29.112 21.085 -32.297 1.00 54.16 98 GLN A N 1
ATOM 721 C CA . GLN A 1 98 ? -30.354 21.714 -32.720 1.00 54.16 98 GLN A CA 1
ATOM 722 C C . GLN A 1 98 ? -31.445 21.376 -31.699 1.00 54.16 98 GLN A C 1
ATOM 724 O O . GLN A 1 98 ? -32.033 20.300 -31.729 1.00 54.16 98 GLN A O 1
ATOM 729 N N . GLY A 1 99 ? -31.681 22.302 -30.762 1.00 56.28 99 GLY A N 1
ATOM 730 C CA . GLY A 1 99 ? -32.863 22.285 -29.888 1.00 56.28 99 GLY A CA 1
ATOM 731 C C . GLY A 1 99 ? -32.626 22.020 -28.398 1.00 56.28 99 GLY A C 1
ATOM 732 O O . GLY A 1 99 ? -33.566 21.663 -27.693 1.00 56.28 99 GLY A O 1
ATOM 733 N N . LEU A 1 100 ? -31.406 22.183 -27.881 1.00 54.00 100 LEU A N 1
ATOM 734 C CA . LEU A 1 100 ? -31.162 22.087 -26.438 1.00 54.00 100 LEU A CA 1
ATOM 735 C C . LEU A 1 100 ? -31.399 23.452 -25.780 1.00 54.00 100 LEU A C 1
ATOM 737 O O . LEU A 1 100 ? -30.605 24.372 -25.949 1.00 54.00 100 LEU A O 1
ATOM 741 N N . THR A 1 101 ? -32.488 23.593 -25.026 1.00 62.22 101 THR A N 1
ATOM 742 C CA . THR A 1 101 ? -32.757 24.792 -24.222 1.00 62.22 101 THR A CA 1
ATOM 743 C C . THR A 1 101 ? -32.187 24.655 -22.806 1.00 62.22 101 THR A C 1
ATOM 745 O O . THR A 1 101 ? -32.310 23.619 -22.148 1.00 62.22 101 THR A O 1
ATOM 748 N N . GLY A 1 102 ? -31.541 25.733 -22.348 1.00 60.12 102 GLY A N 1
ATOM 749 C CA . GLY A 1 102 ? -31.170 26.008 -20.955 1.00 60.12 102 GLY A CA 1
ATOM 750 C C . GLY A 1 102 ? -30.367 24.912 -20.253 1.00 60.12 102 GLY A C 1
ATOM 751 O O . GLY A 1 102 ? -29.186 24.705 -20.527 1.00 60.12 102 GLY A O 1
ATOM 752 N N . HIS A 1 103 ? -31.023 24.201 -19.335 1.00 57.47 103 HIS A N 1
ATOM 753 C CA . HIS A 1 103 ? -30.399 23.287 -18.371 1.00 57.47 103 HIS A CA 1
ATOM 754 C C . HIS A 1 103 ? -29.540 22.183 -19.000 1.00 57.47 103 HIS A C 1
ATOM 756 O O . HIS A 1 103 ? -28.576 21.708 -18.403 1.00 57.47 103 HIS A O 1
ATOM 762 N N . ARG A 1 104 ? -29.887 21.762 -20.218 1.00 55.47 104 ARG A N 1
ATOM 763 C CA . ARG A 1 104 ? -29.219 20.655 -20.908 1.00 55.47 104 ARG A CA 1
ATOM 764 C C . ARG A 1 104 ? -27.922 21.088 -21.611 1.00 55.47 104 ARG A C 1
ATOM 766 O O . ARG A 1 104 ? -27.092 20.234 -21.908 1.00 55.47 104 ARG A O 1
ATOM 773 N N . LEU A 1 105 ? -27.727 22.396 -21.829 1.00 55.22 105 LEU A N 1
ATOM 774 C CA . LEU A 1 105 ? -26.467 22.965 -22.324 1.00 55.22 105 LEU A CA 1
ATOM 775 C C . LEU A 1 105 ? -25.419 23.084 -21.210 1.00 55.22 105 LEU A C 1
ATOM 777 O O . LEU A 1 105 ? -24.233 22.904 -21.470 1.00 55.22 105 LEU A O 1
ATOM 781 N N . GLU A 1 106 ? -25.849 23.370 -19.980 1.00 56.25 106 GLU A N 1
ATOM 782 C CA . GLU A 1 106 ? -24.952 23.546 -18.831 1.00 56.25 106 GLU A CA 1
ATOM 783 C C . GLU A 1 106 ? -24.239 22.234 -18.479 1.00 56.25 106 GLU A C 1
ATOM 785 O O . GLU A 1 106 ? -23.013 22.176 -18.442 1.00 56.25 106 GLU A O 1
ATOM 790 N N . VAL A 1 107 ? -24.999 21.136 -18.405 1.00 59.47 107 VAL A N 1
ATOM 791 C CA . VAL A 1 107 ? -24.453 19.789 -18.162 1.00 59.47 107 VAL A CA 1
ATOM 792 C C . VAL A 1 107 ? -23.473 19.363 -19.266 1.00 59.47 107 VAL A C 1
ATOM 794 O O . VAL A 1 107 ? -22.482 18.685 -19.000 1.00 59.47 107 VAL A O 1
ATOM 797 N N . ALA A 1 108 ? -23.706 19.778 -20.516 1.00 57.34 108 ALA A N 1
ATOM 798 C CA . ALA A 1 108 ? -22.793 19.478 -21.618 1.00 57.34 108 ALA A CA 1
ATOM 799 C C . ALA A 1 108 ? -21.459 20.242 -21.506 1.00 57.34 108 ALA A C 1
ATOM 801 O O . ALA A 1 108 ? -20.419 19.702 -21.887 1.00 57.34 108 ALA A O 1
ATOM 802 N N . LYS A 1 109 ? -21.461 21.465 -20.958 1.00 59.12 109 LYS A N 1
ATOM 803 C CA . LYS A 1 109 ? -20.234 22.239 -20.706 1.00 59.12 109 LYS A CA 1
ATOM 804 C C . LYS A 1 109 ? -19.386 21.597 -19.609 1.00 59.12 109 LYS A C 1
ATOM 806 O O . LYS A 1 109 ? -18.180 21.461 -19.804 1.00 59.12 109 LYS A O 1
ATOM 811 N N . ASP A 1 110 ? -20.012 21.147 -18.522 1.00 58.06 110 ASP A N 1
ATOM 812 C CA . ASP A 1 110 ? -19.304 20.562 -17.375 1.00 58.06 110 ASP A CA 1
ATOM 813 C C . ASP A 1 110 ? -18.706 19.187 -17.685 1.00 58.06 110 ASP A C 1
ATOM 815 O O . ASP A 1 110 ? -17.584 18.885 -17.280 1.00 58.06 110 ASP A O 1
ATOM 819 N N . VAL A 1 111 ? -19.430 18.352 -18.436 1.00 58.34 111 VAL A N 1
ATOM 820 C CA . VAL A 1 111 ? -18.976 16.986 -18.734 1.00 58.34 111 VAL A CA 1
ATOM 821 C C . VAL A 1 111 ? -17.931 16.962 -19.857 1.00 58.34 111 VAL A C 1
ATOM 823 O O . VAL A 1 111 ? -17.044 16.111 -19.839 1.00 58.34 111 VAL A O 1
ATOM 826 N N . TRP A 1 112 ? -18.010 17.878 -20.829 1.00 58.88 112 TRP A N 1
ATOM 827 C CA . TRP A 1 112 ? -17.174 17.820 -22.038 1.00 58.88 112 TRP A CA 1
ATOM 828 C C . TRP A 1 112 ? -16.222 19.008 -22.237 1.00 58.88 112 TRP A C 1
ATOM 830 O O . TRP A 1 112 ? -15.436 18.994 -23.181 1.00 58.88 112 TRP A O 1
ATOM 840 N N . GLY A 1 113 ? -16.244 20.024 -21.370 1.00 52.00 113 GLY A N 1
ATOM 841 C CA . GLY A 1 113 ? -15.261 21.112 -21.401 1.00 52.00 113 GLY A CA 1
ATOM 842 C C . GLY A 1 113 ? -15.297 21.967 -22.674 1.00 52.00 113 GLY A C 1
ATOM 843 O O . GLY A 1 113 ? -14.260 22.463 -23.116 1.00 52.00 113 GLY A O 1
ATOM 844 N N . TYR A 1 114 ? -16.470 22.146 -23.290 1.00 54.06 114 TYR A N 1
ATOM 845 C CA . TYR A 1 114 ? -16.616 23.016 -24.459 1.00 54.06 114 TYR A CA 1
ATOM 846 C C . TYR A 1 114 ? -16.515 24.491 -24.048 1.00 54.06 114 TYR A C 1
ATOM 848 O O . TYR A 1 114 ? -17.412 25.046 -23.412 1.00 54.06 114 TYR A O 1
ATOM 856 N N . LYS A 1 115 ? -15.419 25.146 -24.440 1.00 55.50 115 LYS A N 1
ATOM 857 C CA . LYS A 1 115 ? -15.209 26.585 -24.260 1.00 55.50 115 LYS A CA 1
ATOM 858 C C . LYS A 1 115 ? -15.833 27.318 -25.447 1.00 55.50 115 LYS A C 1
ATOM 860 O O . LYS A 1 115 ? -15.309 27.261 -26.556 1.00 55.50 115 LYS A O 1
ATOM 865 N N . THR A 1 116 ? -16.968 27.982 -25.241 1.00 55.09 116 THR A N 1
ATOM 866 C CA . THR A 1 116 ? -17.544 28.862 -26.264 1.00 55.09 116 THR A CA 1
ATOM 867 C C . THR A 1 116 ? -16.620 30.064 -26.432 1.00 55.09 116 THR A C 1
ATOM 869 O O . THR A 1 116 ? -16.503 30.873 -25.512 1.00 55.09 116 THR A O 1
ATOM 872 N N . HIS A 1 117 ? -15.961 30.189 -27.583 1.00 48.50 117 HIS A N 1
ATOM 873 C CA . HIS A 1 117 ? -15.460 31.488 -28.016 1.00 48.50 117 HIS A CA 1
ATOM 874 C C . HIS A 1 117 ? -16.689 32.378 -28.237 1.00 48.50 117 HIS A C 1
ATOM 876 O O . HIS A 1 117 ? -17.465 32.139 -29.158 1.00 48.50 117 HIS A O 1
ATOM 882 N N . HIS A 1 118 ? -16.904 33.345 -27.344 1.00 46.03 118 HIS A N 1
ATOM 883 C CA . HIS A 1 118 ? -17.704 34.515 -27.681 1.00 46.03 118 HIS A CA 1
ATOM 884 C C . HIS A 1 118 ? -16.933 35.242 -28.783 1.00 46.03 118 HIS A C 1
ATOM 886 O O . HIS A 1 118 ? -15.878 35.821 -28.529 1.00 46.03 118 HIS A O 1
ATOM 892 N N . SER A 1 119 ? -17.416 35.134 -30.017 1.00 43.50 119 SER A N 1
ATOM 893 C CA . SER A 1 119 ? -17.193 36.197 -30.985 1.00 43.50 119 SER A CA 1
ATOM 894 C C . SER A 1 119 ? -18.083 37.350 -30.535 1.00 43.50 119 SER A C 1
ATOM 896 O O . SER A 1 119 ? -19.277 37.351 -30.822 1.00 43.50 119 SER A O 1
ATOM 898 N N . ASP A 1 120 ? -17.519 38.273 -29.758 1.00 43.16 120 ASP A N 1
ATOM 899 C CA . ASP A 1 120 ? -18.064 39.622 -29.660 1.00 43.16 120 ASP A CA 1
ATOM 900 C C . ASP A 1 120 ? -17.866 40.272 -31.035 1.00 43.16 120 ASP A C 1
ATOM 902 O O . ASP A 1 120 ? -16.787 40.751 -31.380 1.00 43.16 120 ASP A O 1
ATOM 906 N N . GLU A 1 121 ? -18.903 40.177 -31.859 1.00 46.09 121 GLU A N 1
ATOM 907 C CA . GLU A 1 121 ? -19.090 40.994 -33.048 1.00 46.09 121 GLU A CA 1
ATOM 908 C C . GLU A 1 121 ? -20.058 42.114 -32.650 1.00 46.09 121 GLU A C 1
ATOM 910 O O . GLU A 1 121 ? -21.244 41.848 -32.453 1.00 46.09 121 GLU A O 1
ATOM 915 N N . VAL A 1 122 ? -19.509 43.313 -32.412 1.00 43.38 122 VAL A N 1
ATOM 916 C CA . VAL A 1 122 ? -19.974 44.664 -32.815 1.00 43.38 122 VAL A CA 1
ATOM 917 C C . VAL A 1 122 ? -18.991 45.701 -32.272 1.00 43.38 122 VAL A C 1
ATOM 919 O O . VAL A 1 122 ? -18.790 45.754 -31.039 1.00 43.38 122 VAL A O 1
#

Sequence (122 aa):
MSGRGVWLRARARLRRFPAALAACGDQAAAYGRCVAAAAAGPAELRRDACLEEFQALRECFARACSGGSSQSTPEVTSLSLWVLTPRQGQSHPVPPLQGLTGHRLEVAKDVWGYKTHHSDEV

Radius of gyration: 24.9 Å; chains: 1; bounding box: 56×65×52 Å

pLDDT: mean 72.76, std 21.34, range [39.84, 98.12]